Protein AF-A0A0C2C7Y8-F1 (afdb_monomer_lite)

Organism: NCBI:txid51022

Sequence (139 aa):
MRLHEFFQINIDESVKKFEELAKAGASSEVLDENLPMQQDPEWRRFGCTVDFDKALKIFNRPRGDASSEEDRVAKCTDTFRGHLNYLNEEGICHTRLNPMYNPIAVILMAYNIKDRIPKKAIRMVHKRFISLIVTCTTW

Radius of gyration: 17.68 Å; chains: 1; bounding box: 44×31×49 Å

InterPro domains:
  IPR010401 Glycogen debranching enzyme [PTHR10569] (2-93)

pLDDT: mean 76.95, std 20.93, range [32.41, 97.94]

Foldseek 3Di:
DPLLQLQAAPLVVQLVVLLVVLLVDADPAADPDQWAWAGALQSDGNRIDTDSVNLRNHQSHDDPPAPDSNSSSVRSSVVSSVSRVVSSVVSVVVCVVCVPLPPVVCVCVVVVVPPPDPSVVVVVSVVVVVVVVVVVVPD

Structure (mmCIF, N/CA/C/O backbone):
data_AF-A0A0C2C7Y8-F1
#
_entry.id   AF-A0A0C2C7Y8-F1
#
loop_
_atom_site.group_PDB
_atom_site.id
_atom_site.type_symbol
_atom_site.label_atom_id
_atom_site.label_alt_id
_atom_site.label_comp_id
_atom_site.label_asym_id
_atom_site.label_entity_id
_atom_site.label_seq_id
_atom_site.pdbx_PDB_ins_code
_atom_site.Cartn_x
_atom_site.Cartn_y
_atom_site.Cartn_z
_atom_site.occupancy
_atom_site.B_iso_or_equiv
_atom_site.auth_seq_id
_atom_site.auth_comp_id
_atom_site.auth_asym_id
_atom_site.auth_atom_id
_atom_site.pdbx_PDB_model_num
ATOM 1 N N . MET A 1 1 ? -19.386 15.873 11.640 1.00 65.19 1 MET A N 1
ATOM 2 C CA . MET A 1 1 ? -18.315 14.924 12.026 1.00 65.19 1 MET A CA 1
ATOM 3 C C . MET A 1 1 ? -18.019 14.021 10.835 1.00 65.19 1 MET A C 1
ATOM 5 O O . MET A 1 1 ? -18.961 13.484 10.268 1.00 65.19 1 MET A O 1
ATOM 9 N N . ARG A 1 2 ? -16.756 13.888 10.410 1.00 76.38 2 ARG A N 1
ATOM 10 C CA . ARG A 1 2 ? -16.370 13.011 9.289 1.00 76.38 2 ARG A CA 1
ATOM 11 C C . ARG A 1 2 ? -16.130 11.595 9.822 1.00 76.38 2 ARG A C 1
ATOM 13 O O . ARG A 1 2 ? -15.088 11.337 10.414 1.00 76.38 2 ARG A O 1
ATOM 20 N N . LEU A 1 3 ? -17.144 10.734 9.742 1.00 73.56 3 LEU A N 1
ATOM 21 C CA . LEU A 1 3 ? -17.117 9.384 10.333 1.00 73.56 3 LEU A CA 1
ATOM 22 C C . LEU A 1 3 ? -16.392 8.357 9.466 1.00 73.56 3 LEU A C 1
ATOM 24 O O . LEU A 1 3 ? -15.752 7.456 9.992 1.00 73.56 3 LEU A O 1
ATOM 28 N N . HIS A 1 4 ? -16.460 8.531 8.150 1.00 76.62 4 HIS A N 1
ATOM 29 C CA . HIS A 1 4 ? -15.760 7.685 7.188 1.00 76.62 4 HIS A CA 1
ATOM 30 C C . HIS A 1 4 ? -14.244 7.664 7.427 1.00 76.62 4 HIS A C 1
ATOM 32 O O . HIS A 1 4 ? -13.629 6.633 7.210 1.00 76.62 4 HIS A O 1
ATOM 38 N N . GLU A 1 5 ? -13.659 8.735 7.978 1.00 84.56 5 GLU A N 1
ATOM 39 C CA . GLU A 1 5 ? -12.220 8.805 8.282 1.00 84.56 5 GLU A CA 1
ATOM 40 C C . GLU A 1 5 ? -11.745 7.710 9.251 1.00 84.56 5 GLU A C 1
ATOM 42 O O . GLU A 1 5 ? -10.570 7.379 9.251 1.00 84.56 5 GLU A O 1
ATOM 47 N N . PHE A 1 6 ? -12.618 7.114 10.069 1.00 82.25 6 PHE A N 1
ATOM 48 C CA . PHE A 1 6 ? -12.253 5.997 10.959 1.00 82.25 6 PHE A CA 1
ATOM 49 C C . PHE A 1 6 ? -12.199 4.632 10.255 1.00 82.25 6 PHE A C 1
ATOM 51 O O . PHE A 1 6 ? -11.671 3.672 10.814 1.00 82.25 6 PHE A O 1
ATOM 58 N N . PHE A 1 7 ? -12.737 4.556 9.039 1.00 83.69 7 PHE A N 1
ATOM 59 C CA . PHE A 1 7 ? -12.775 3.375 8.172 1.00 83.69 7 PHE A CA 1
ATOM 60 C C . PHE A 1 7 ? -11.899 3.575 6.933 1.00 83.69 7 PHE A C 1
ATOM 62 O O . PHE A 1 7 ? -12.145 2.983 5.888 1.00 83.69 7 PHE A O 1
ATOM 69 N N . GLN A 1 8 ? -10.928 4.478 7.029 1.00 89.25 8 GLN A N 1
ATOM 70 C CA . GLN A 1 8 ? -10.003 4.791 5.956 1.00 89.25 8 GLN A CA 1
ATOM 71 C C . GLN A 1 8 ? -8.576 4.489 6.387 1.00 89.25 8 GLN A C 1
ATOM 73 O O . GLN A 1 8 ? -8.240 4.474 7.575 1.00 89.25 8 GLN A O 1
ATOM 78 N N . ILE A 1 9 ? -7.750 4.250 5.385 1.00 94.62 9 ILE A N 1
ATOM 79 C CA . ILE A 1 9 ? -6.320 4.007 5.463 1.00 94.62 9 ILE A CA 1
ATOM 80 C C . ILE A 1 9 ? -5.608 5.317 5.129 1.00 94.62 9 ILE A C 1
ATOM 82 O O . ILE A 1 9 ? -6.001 6.023 4.192 1.00 94.62 9 ILE A O 1
ATOM 86 N N . ASN A 1 10 ? -4.541 5.632 5.861 1.00 95.94 10 ASN A N 1
ATOM 87 C CA . ASN A 1 10 ? -3.602 6.666 5.444 1.00 95.94 10 ASN A CA 1
ATOM 88 C C . ASN A 1 10 ? -2.806 6.170 4.227 1.00 95.94 10 ASN A C 1
ATOM 90 O O . ASN A 1 10 ? -1.916 5.321 4.352 1.00 95.94 10 ASN A O 1
ATOM 94 N N . ILE A 1 11 ? -3.165 6.675 3.046 1.00 96.12 11 ILE A N 1
ATOM 95 C CA . ILE A 1 11 ? -2.594 6.225 1.774 1.00 96.12 11 ILE A CA 1
ATOM 96 C C . ILE A 1 11 ? -1.111 6.573 1.701 1.00 96.12 11 ILE A C 1
ATOM 98 O O . ILE A 1 11 ? -0.315 5.698 1.381 1.00 96.12 11 ILE A O 1
ATOM 102 N N . ASP A 1 12 ? -0.730 7.806 2.029 1.00 96.62 12 ASP A N 1
ATOM 103 C CA . ASP A 1 12 ? 0.649 8.272 1.859 1.00 96.62 12 ASP A CA 1
ATOM 104 C C . ASP A 1 12 ? 1.622 7.512 2.765 1.00 96.62 12 ASP A C 1
ATOM 106 O O . ASP A 1 12 ? 2.673 7.059 2.311 1.00 96.62 12 ASP A O 1
ATOM 110 N N . GLU A 1 13 ? 1.245 7.292 4.028 1.00 96.12 13 GLU A N 1
ATOM 111 C CA . GLU A 1 13 ? 2.048 6.496 4.964 1.00 96.12 13 GLU A CA 1
ATOM 112 C C . GLU A 1 13 ? 2.160 5.033 4.521 1.00 96.12 13 GLU A C 1
ATOM 114 O O . GLU A 1 13 ? 3.247 4.449 4.552 1.00 96.12 13 GLU A O 1
ATOM 119 N N . SER A 1 14 ? 1.049 4.439 4.077 1.00 96.81 14 SER A N 1
ATOM 120 C CA . SER A 1 14 ? 1.025 3.036 3.653 1.00 96.81 14 SER A CA 1
ATOM 121 C C . SER A 1 14 ? 1.821 2.818 2.372 1.00 96.81 14 SER A C 1
ATOM 123 O O . SER A 1 14 ? 2.570 1.848 2.269 1.00 96.81 14 SER A O 1
ATOM 125 N N . VAL A 1 15 ? 1.695 3.734 1.411 1.00 97.50 15 VAL A N 1
ATOM 126 C CA . VAL A 1 15 ? 2.432 3.718 0.147 1.00 97.50 15 VAL A CA 1
ATOM 127 C C . VAL A 1 15 ? 3.925 3.870 0.394 1.00 97.50 15 VAL A C 1
ATOM 129 O O . VAL A 1 15 ? 4.697 3.064 -0.117 1.00 97.50 15 VAL A O 1
ATOM 132 N N . LYS A 1 16 ? 4.336 4.830 1.229 1.00 97.31 16 LYS A N 1
ATOM 133 C CA . LYS A 1 16 ? 5.749 5.016 1.575 1.00 97.31 16 LYS A CA 1
ATOM 134 C C . LYS A 1 16 ? 6.348 3.751 2.195 1.00 97.31 16 LYS A C 1
ATOM 136 O O . LYS A 1 16 ? 7.415 3.305 1.783 1.00 97.31 16 LYS A O 1
ATOM 141 N N . LYS A 1 17 ? 5.634 3.135 3.142 1.00 97.00 17 LYS A N 1
ATOM 142 C CA . LYS A 1 17 ? 6.064 1.879 3.770 1.00 97.00 17 LYS A CA 1
ATOM 143 C C . LYS A 1 17 ? 6.155 0.729 2.761 1.00 97.00 17 LYS A C 1
ATOM 145 O O . LYS A 1 17 ? 7.094 -0.058 2.812 1.00 97.00 17 LYS A O 1
ATOM 150 N N . PHE A 1 18 ? 5.189 0.617 1.851 1.00 97.38 18 PHE A N 1
ATOM 151 C CA . PHE A 1 18 ? 5.215 -0.395 0.797 1.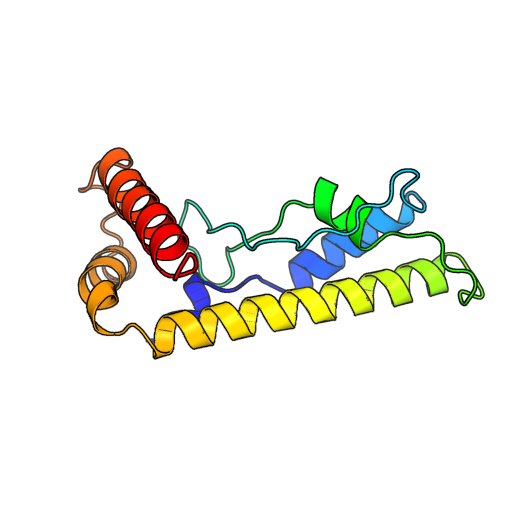00 97.38 18 PHE A CA 1
ATOM 152 C C . PHE A 1 18 ? 6.401 -0.197 -0.153 1.00 97.38 18 PHE A C 1
ATOM 154 O O . PHE A 1 18 ? 7.091 -1.162 -0.466 1.00 97.38 18 PHE A O 1
ATOM 161 N N . GLU A 1 19 ? 6.670 1.041 -0.568 1.00 96.50 19 GLU A N 1
ATOM 162 C CA . GLU A 1 19 ? 7.790 1.382 -1.447 1.00 96.50 19 GLU A CA 1
ATOM 163 C C . GLU A 1 19 ? 9.140 1.003 -0.816 1.00 96.50 19 GLU A C 1
ATOM 165 O O . GLU A 1 19 ? 9.987 0.398 -1.472 1.00 96.50 19 GLU A O 1
ATOM 170 N N . GLU A 1 20 ? 9.332 1.307 0.473 1.00 96.31 20 GLU A N 1
ATOM 171 C CA . GLU A 1 20 ? 10.529 0.921 1.233 1.00 96.31 20 GLU A CA 1
ATOM 172 C C . GLU A 1 20 ? 10.731 -0.602 1.255 1.00 96.31 20 GLU A C 1
ATOM 174 O O . GLU A 1 20 ? 11.850 -1.077 1.067 1.00 96.31 20 GLU A O 1
ATOM 179 N N . LEU A 1 21 ? 9.652 -1.373 1.421 1.00 95.44 21 LEU A N 1
ATOM 180 C CA . LEU A 1 21 ? 9.700 -2.837 1.403 1.00 95.44 21 LEU A CA 1
ATOM 181 C C . LEU A 1 21 ? 9.934 -3.398 -0.011 1.00 95.44 21 LEU A C 1
ATOM 183 O O . LEU A 1 21 ? 10.694 -4.349 -0.179 1.00 95.44 21 LEU A O 1
ATOM 187 N N . ALA A 1 22 ? 9.328 -2.801 -1.039 1.00 94.69 22 ALA A N 1
ATOM 188 C CA . ALA A 1 22 ? 9.440 -3.246 -2.430 1.00 94.69 22 ALA A CA 1
ATOM 189 C C . ALA A 1 22 ? 10.853 -3.063 -3.018 1.00 94.69 22 ALA A C 1
ATOM 191 O O . ALA A 1 22 ? 11.241 -3.791 -3.940 1.00 94.69 22 ALA A O 1
ATOM 192 N N . LYS A 1 23 ? 11.644 -2.135 -2.457 1.00 93.88 23 LYS A N 1
ATOM 193 C CA . LYS A 1 23 ? 13.065 -1.928 -2.793 1.00 93.88 23 LYS A CA 1
ATOM 194 C C . LYS A 1 23 ? 13.960 -3.115 -2.425 1.00 93.88 23 LYS A C 1
ATOM 196 O O . LYS A 1 23 ? 15.043 -3.232 -2.986 1.00 93.88 23 LYS A O 1
ATOM 201 N N . ALA A 1 24 ? 13.521 -4.011 -1.537 1.00 92.06 24 ALA A N 1
ATOM 202 C CA . ALA A 1 24 ? 14.265 -5.229 -1.203 1.00 92.06 24 ALA A CA 1
ATOM 203 C C . ALA A 1 24 ? 14.286 -6.268 -2.345 1.00 92.06 24 ALA A C 1
ATOM 205 O O . ALA A 1 24 ? 15.034 -7.242 -2.276 1.00 92.06 24 ALA A O 1
ATOM 206 N N . GLY A 1 25 ? 13.477 -6.063 -3.388 1.00 90.25 25 GLY A N 1
ATOM 207 C CA . GLY A 1 25 ? 13.361 -6.947 -4.544 1.00 90.25 25 GLY A CA 1
ATOM 208 C C . GLY A 1 25 ? 11.922 -7.384 -4.784 1.00 90.25 25 GLY A C 1
ATOM 209 O O . GLY A 1 25 ? 11.042 -7.182 -3.945 1.00 90.25 25 GLY A O 1
ATOM 210 N N . ALA A 1 26 ? 11.665 -7.960 -5.957 1.00 89.62 26 ALA A N 1
ATOM 211 C CA . ALA A 1 26 ? 10.355 -8.508 -6.289 1.00 89.62 26 ALA A CA 1
ATOM 212 C C . ALA A 1 26 ? 10.021 -9.721 -5.409 1.00 89.62 26 ALA A C 1
ATOM 214 O O . ALA A 1 26 ? 10.899 -10.502 -5.038 1.00 89.62 26 ALA A O 1
ATOM 215 N N . SER A 1 27 ? 8.737 -9.897 -5.106 1.00 90.62 27 SER A N 1
ATOM 216 C CA . SER A 1 27 ? 8.258 -11.082 -4.404 1.00 90.62 27 SER A CA 1
ATOM 217 C C . SER A 1 27 ? 8.487 -12.327 -5.261 1.00 90.62 27 SER A C 1
ATOM 219 O O . SER A 1 27 ? 8.099 -12.365 -6.430 1.00 90.62 27 SER A O 1
ATOM 221 N N . SER A 1 28 ? 9.090 -13.361 -4.672 1.00 87.56 28 SER A N 1
ATOM 222 C CA . SER A 1 28 ? 9.239 -14.678 -5.303 1.00 87.56 28 SER A CA 1
ATOM 223 C C . SER A 1 28 ? 7.918 -15.444 -5.370 1.00 87.56 28 SER A C 1
ATOM 225 O O . SER A 1 28 ? 7.746 -16.315 -6.218 1.00 87.56 28 SER A O 1
ATOM 227 N N . GLU A 1 29 ? 6.986 -15.121 -4.471 1.00 90.19 29 GLU A N 1
ATOM 228 C CA . GLU A 1 29 ? 5.641 -15.684 -4.433 1.00 90.19 29 GLU A CA 1
ATOM 229 C C . GLU A 1 29 ? 4.633 -14.626 -4.864 1.00 90.19 29 GLU A C 1
ATOM 231 O O . GLU A 1 29 ? 4.591 -13.527 -4.305 1.00 90.19 29 GLU A O 1
ATOM 236 N N . VAL A 1 30 ? 3.804 -14.973 -5.842 1.00 90.69 30 VAL A N 1
ATOM 237 C CA . VAL A 1 30 ? 2.768 -14.093 -6.371 1.00 90.69 30 VAL A CA 1
ATOM 238 C C . VAL A 1 30 ? 1.400 -14.635 -5.972 1.00 90.69 30 VAL A C 1
ATOM 240 O O . VAL A 1 30 ? 1.132 -15.820 -6.156 1.00 90.69 30 VAL A O 1
ATOM 243 N N . LEU A 1 31 ? 0.546 -13.769 -5.422 1.00 92.25 31 LEU A N 1
ATOM 244 C CA . LEU A 1 31 ? -0.823 -14.110 -5.028 1.00 92.25 31 LEU A CA 1
ATOM 245 C C . LEU A 1 31 ? -1.840 -13.304 -5.836 1.00 92.25 31 LEU A C 1
ATOM 247 O O . LEU A 1 31 ? -1.779 -12.076 -5.861 1.00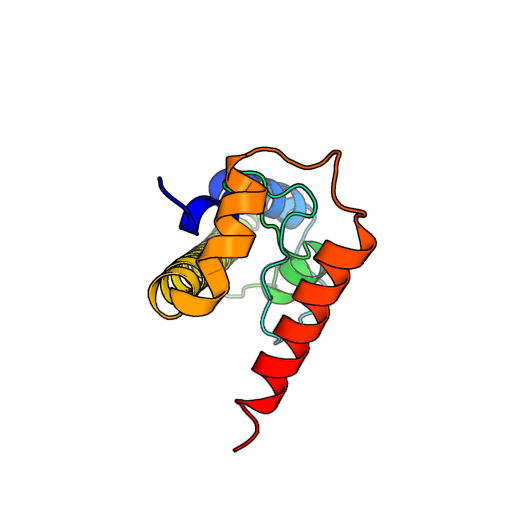 92.25 31 LEU A O 1
ATOM 251 N N . ASP A 1 32 ? -2.806 -13.999 -6.434 1.00 90.62 32 ASP A N 1
ATOM 252 C CA . ASP A 1 32 ? -3.963 -13.420 -7.127 1.00 90.62 32 ASP A CA 1
ATOM 253 C C . ASP A 1 32 ? -5.191 -13.431 -6.209 1.00 90.62 32 ASP A C 1
ATOM 255 O O . ASP A 1 32 ? -6.164 -14.152 -6.421 1.00 90.62 32 ASP A O 1
ATOM 259 N N . GLU A 1 33 ? -5.121 -12.638 -5.143 1.00 91.88 33 GLU A N 1
ATOM 260 C CA . GLU A 1 33 ? -6.178 -12.515 -4.139 1.00 91.88 33 GLU A CA 1
ATOM 261 C C . GLU A 1 33 ? -6.552 -11.048 -3.917 1.00 91.88 33 GLU A C 1
ATOM 263 O O . GLU A 1 33 ? -5.754 -10.137 -4.147 1.00 91.88 33 GLU A O 1
ATOM 268 N N . ASN A 1 34 ? -7.766 -10.811 -3.417 1.00 89.12 34 ASN A N 1
ATOM 269 C CA . ASN A 1 34 ? -8.156 -9.486 -2.952 1.00 89.12 34 ASN A CA 1
ATOM 270 C C . ASN A 1 34 ? -7.471 -9.175 -1.612 1.00 89.12 34 ASN A C 1
ATOM 272 O O . ASN A 1 34 ? -7.513 -9.994 -0.692 1.00 89.12 34 ASN A O 1
ATOM 276 N N . LEU A 1 35 ? -6.900 -7.978 -1.470 1.00 93.62 35 LEU A N 1
ATOM 277 C CA . LEU A 1 35 ? -6.316 -7.510 -0.213 1.00 93.62 35 LEU A CA 1
ATOM 278 C C . LEU A 1 35 ? -7.379 -6.753 0.606 1.00 93.62 35 LEU A C 1
ATOM 280 O O . LEU A 1 35 ? -7.701 -5.614 0.253 1.00 93.62 35 LEU A O 1
ATOM 284 N N . PRO A 1 36 ? -7.929 -7.335 1.691 1.00 90.88 36 PRO A N 1
ATOM 285 C CA . PRO A 1 36 ? -8.942 -6.666 2.498 1.00 90.88 36 PRO A CA 1
ATOM 286 C C . PRO A 1 36 ? -8.332 -5.598 3.413 1.00 90.88 36 PRO A C 1
ATOM 288 O O . PRO A 1 36 ? -7.210 -5.735 3.907 1.00 90.88 36 PRO A O 1
ATOM 291 N N . MET A 1 37 ? -9.125 -4.571 3.713 1.00 90.75 37 MET A N 1
ATOM 292 C CA . MET A 1 37 ? -8.813 -3.597 4.757 1.00 90.75 37 MET A CA 1
ATOM 293 C C . MET A 1 37 ? -8.913 -4.230 6.154 1.00 90.75 37 MET A C 1
ATOM 295 O O . MET A 1 37 ? -9.829 -5.000 6.449 1.00 90.75 37 MET A O 1
ATOM 299 N N . GLN A 1 38 ? -7.992 -3.861 7.039 1.00 89.19 38 GLN A N 1
ATOM 300 C CA . GLN A 1 38 ? -7.979 -4.221 8.452 1.00 89.19 38 GLN A CA 1
ATOM 301 C C . GLN A 1 38 ? -8.342 -3.000 9.299 1.00 89.19 38 GLN A C 1
ATOM 303 O O . GLN A 1 38 ? -7.695 -1.956 9.225 1.00 89.19 38 GLN A O 1
ATOM 308 N N . GLN A 1 39 ? -9.384 -3.138 10.117 1.00 83.50 39 GLN A N 1
ATOM 309 C CA . GLN A 1 39 ? -9.839 -2.067 11.000 1.00 83.50 39 GLN A CA 1
ATOM 310 C C . GLN A 1 39 ? -8.814 -1.785 12.107 1.00 83.50 39 GLN A C 1
ATOM 312 O O . GLN A 1 39 ? -8.341 -2.722 12.755 1.00 83.50 39 GLN A O 1
ATOM 317 N N . ASP A 1 40 ? -8.558 -0.502 12.389 1.00 82.94 40 ASP A N 1
ATOM 318 C CA . ASP A 1 40 ? -7.726 -0.093 13.528 1.00 82.94 40 ASP A CA 1
ATOM 319 C C . ASP A 1 40 ? -8.354 -0.562 14.851 1.00 82.94 40 ASP A C 1
ATOM 321 O O . ASP A 1 40 ? -9.468 -0.128 15.177 1.00 82.94 40 ASP A O 1
ATOM 325 N N . PRO A 1 41 ? -7.660 -1.379 15.664 1.00 80.38 41 PRO A N 1
ATOM 326 C CA . PRO A 1 41 ? -8.127 -1.735 17.001 1.00 80.38 41 PRO A CA 1
ATOM 327 C C . PRO A 1 41 ? -8.372 -0.513 17.894 1.00 80.38 41 PRO A C 1
ATOM 329 O O . PRO A 1 41 ? -9.201 -0.566 18.807 1.00 80.38 41 PRO A O 1
ATOM 332 N N . GLU A 1 42 ? -7.647 0.581 17.648 1.00 79.12 42 GLU A N 1
ATOM 333 C CA . GLU A 1 42 ? -7.741 1.818 18.417 1.00 79.12 42 GLU A CA 1
ATOM 334 C C . GLU A 1 42 ? -8.707 2.845 17.828 1.00 79.12 42 GLU A C 1
ATOM 336 O O . GLU A 1 42 ? -8.940 3.871 18.478 1.00 79.12 42 GLU A O 1
ATOM 341 N N . TRP A 1 43 ? -9.300 2.555 16.664 1.00 78.50 43 TRP A N 1
ATOM 342 C CA . TRP A 1 43 ? -10.245 3.425 15.963 1.00 78.50 43 TRP A CA 1
ATOM 343 C C . TRP A 1 43 ? -9.720 4.854 15.787 1.00 78.50 43 TRP A C 1
ATOM 345 O O . TRP A 1 43 ? -10.410 5.827 16.093 1.00 78.50 43 TRP A O 1
ATOM 355 N N . ARG A 1 44 ? -8.475 5.006 15.332 1.00 83.88 44 ARG A N 1
ATOM 356 C CA . ARG A 1 44 ? -7.924 6.308 14.950 1.00 83.88 44 ARG A CA 1
ATOM 357 C C . ARG A 1 44 ? -8.410 6.693 13.555 1.00 83.88 44 ARG A C 1
ATOM 359 O O . ARG A 1 44 ? -8.716 5.842 12.720 1.00 83.88 44 ARG A O 1
ATOM 366 N N . ARG A 1 45 ? -8.480 8.001 13.297 1.00 87.00 45 ARG A N 1
ATOM 367 C CA . ARG A 1 45 ? -8.727 8.517 11.942 1.00 87.00 45 ARG A CA 1
ATOM 368 C C . ARG A 1 45 ? -7.578 8.088 11.038 1.00 87.00 45 ARG A C 1
ATOM 370 O O . ARG A 1 45 ? -6.427 8.193 11.448 1.00 87.00 45 ARG A O 1
ATOM 377 N N . PHE A 1 46 ? -7.908 7.618 9.843 1.00 90.19 46 PHE A N 1
ATOM 378 C CA . PHE A 1 46 ? -6.981 7.052 8.867 1.00 90.19 46 PHE A CA 1
ATOM 379 C C . PHE A 1 46 ? -6.126 5.901 9.423 1.00 90.19 46 PHE A C 1
ATOM 381 O O . PHE A 1 46 ? -5.049 5.617 8.910 1.00 90.19 46 PHE A O 1
ATOM 388 N N . GLY A 1 47 ? -6.593 5.258 10.500 1.00 87.94 47 GLY A N 1
ATOM 389 C CA . GLY A 1 47 ? -5.840 4.238 11.221 1.00 87.94 47 GLY A CA 1
ATOM 390 C C . GLY A 1 47 ? -6.003 2.830 10.662 1.00 87.94 47 GLY A C 1
ATOM 391 O O . GLY A 1 47 ? -5.327 1.925 11.147 1.00 87.94 47 GLY A O 1
ATOM 392 N N . CYS A 1 48 ? -6.910 2.612 9.702 1.00 90.19 48 CYS A N 1
ATOM 393 C CA . CYS A 1 48 ? -7.044 1.296 9.087 1.00 90.19 48 CYS A CA 1
ATOM 394 C C . CYS A 1 48 ? -5.762 0.941 8.336 1.00 90.19 48 CYS A C 1
ATOM 396 O O . CYS A 1 48 ? -5.050 1.812 7.836 1.00 90.19 48 CYS A O 1
ATOM 398 N N . THR A 1 49 ? -5.479 -0.351 8.245 1.00 94.88 49 THR A N 1
ATOM 399 C CA . THR A 1 49 ? -4.254 -0.866 7.633 1.00 94.88 49 THR A CA 1
ATOM 400 C C . THR A 1 49 ? -4.567 -1.999 6.669 1.00 94.88 49 THR A C 1
ATOM 402 O O . THR A 1 49 ? -5.716 -2.398 6.491 1.00 94.88 49 THR A O 1
ATOM 405 N N . VAL A 1 50 ? -3.528 -2.543 6.052 1.00 95.69 50 VAL A N 1
ATOM 406 C CA . VAL A 1 50 ? -3.574 -3.798 5.302 1.00 95.69 50 VAL A CA 1
ATOM 407 C C . VAL A 1 50 ? -2.460 -4.715 5.793 1.00 95.69 50 VAL A C 1
ATOM 409 O O . VAL A 1 50 ? -1.492 -4.263 6.410 1.00 95.69 50 VAL A O 1
ATOM 412 N N . ASP A 1 51 ? -2.593 -6.002 5.498 1.00 95.94 51 ASP A N 1
ATOM 413 C CA . ASP A 1 51 ? -1.519 -6.969 5.694 1.00 95.94 51 ASP A CA 1
ATOM 414 C C . ASP A 1 51 ? -0.423 -6.717 4.644 1.00 95.94 51 ASP A C 1
ATOM 416 O O . ASP A 1 51 ? -0.617 -6.982 3.457 1.00 95.94 51 ASP A O 1
ATOM 420 N N . PHE A 1 52 ? 0.707 -6.151 5.076 1.00 95.06 52 PHE A N 1
ATOM 421 C CA . PHE A 1 52 ? 1.806 -5.787 4.178 1.00 95.06 52 PHE A CA 1
ATOM 422 C C . PHE A 1 52 ? 2.508 -7.006 3.576 1.00 95.06 52 PHE A C 1
ATOM 424 O O . PHE A 1 52 ? 2.955 -6.924 2.435 1.00 95.06 52 PHE A O 1
ATOM 431 N N . ASP A 1 53 ? 2.552 -8.139 4.279 1.00 93.94 53 ASP A N 1
ATOM 432 C CA . ASP A 1 53 ? 3.167 -9.357 3.750 1.00 93.94 53 ASP A CA 1
ATOM 433 C C . ASP A 1 53 ? 2.334 -9.894 2.583 1.00 93.94 53 ASP A C 1
ATOM 435 O O . ASP A 1 53 ? 2.867 -10.244 1.527 1.00 93.94 53 ASP A O 1
ATOM 439 N N . LYS A 1 54 ? 1.002 -9.870 2.721 1.00 95.00 54 LYS A N 1
ATOM 440 C CA . LYS A 1 54 ? 0.094 -10.162 1.603 1.00 95.00 54 LYS A CA 1
ATOM 441 C C . LYS A 1 54 ? 0.173 -9.109 0.505 1.00 95.00 54 LYS A C 1
ATOM 443 O O . LYS A 1 54 ? 0.211 -9.469 -0.668 1.00 95.00 54 LYS A O 1
ATOM 448 N N . ALA A 1 55 ? 0.226 -7.825 0.861 1.00 96.12 55 ALA A N 1
ATOM 449 C CA . ALA A 1 55 ? 0.317 -6.741 -0.113 1.00 96.12 55 ALA A CA 1
ATOM 450 C C . ALA A 1 55 ? 1.554 -6.889 -1.007 1.00 96.12 55 ALA A C 1
ATOM 452 O O . ALA A 1 55 ? 1.454 -6.719 -2.218 1.00 96.12 55 ALA A O 1
ATOM 453 N N . LEU A 1 56 ? 2.705 -7.262 -0.444 1.00 95.75 56 LEU A N 1
ATOM 454 C CA . LEU A 1 56 ? 3.918 -7.512 -1.222 1.00 95.75 56 LEU A CA 1
ATOM 455 C C . LEU A 1 56 ? 3.730 -8.682 -2.192 1.00 95.75 56 LEU A C 1
ATOM 457 O O . LEU A 1 56 ? 4.034 -8.545 -3.372 1.00 95.75 56 LEU A O 1
ATOM 461 N N . LYS A 1 57 ? 3.145 -9.798 -1.754 1.00 95.31 57 LYS A N 1
ATOM 462 C CA . LYS A 1 57 ? 2.881 -10.938 -2.649 1.00 95.31 57 LYS A CA 1
ATOM 463 C C . LYS A 1 57 ? 1.879 -10.614 -3.764 1.00 95.31 57 LYS A C 1
ATOM 465 O O . LYS A 1 57 ? 1.958 -11.184 -4.849 1.00 95.31 57 LYS A O 1
ATOM 470 N N . ILE A 1 58 ? 0.942 -9.701 -3.515 1.00 95.19 58 ILE A N 1
ATOM 471 C CA . ILE A 1 58 ? -0.080 -9.308 -4.493 1.00 95.19 58 ILE A CA 1
ATOM 472 C C . ILE A 1 58 ? 0.444 -8.236 -5.455 1.00 95.19 58 ILE A C 1
ATOM 474 O O . ILE A 1 58 ? 0.216 -8.349 -6.654 1.00 95.19 58 ILE A O 1
ATOM 478 N N . PHE A 1 59 ? 1.145 -7.208 -4.974 1.00 94.94 59 PHE A N 1
ATOM 479 C CA . PHE A 1 59 ? 1.485 -6.023 -5.773 1.00 94.94 59 PHE A CA 1
ATOM 480 C C . PHE A 1 59 ? 2.964 -5.930 -6.161 1.00 94.94 59 PHE A C 1
ATOM 482 O O . PHE A 1 59 ? 3.270 -5.401 -7.226 1.00 94.94 59 PHE A O 1
ATOM 489 N N . ASN A 1 60 ? 3.894 -6.445 -5.349 1.00 94.31 60 ASN A N 1
ATOM 490 C CA . ASN A 1 60 ? 5.339 -6.352 -5.589 1.00 94.31 60 ASN A CA 1
ATOM 491 C C . ASN A 1 60 ? 5.825 -7.474 -6.527 1.00 94.31 60 ASN A C 1
ATOM 493 O O . ASN A 1 60 ? 6.613 -8.336 -6.142 1.00 94.31 60 ASN A O 1
ATOM 497 N N . ARG A 1 61 ? 5.320 -7.489 -7.764 1.00 92.06 61 ARG A N 1
ATOM 498 C CA . ARG A 1 61 ? 5.591 -8.549 -8.749 1.00 92.06 61 ARG A CA 1
ATOM 499 C C . ARG A 1 61 ? 6.767 -8.205 -9.674 1.00 92.06 61 ARG A C 1
ATOM 501 O O . ARG A 1 61 ? 7.068 -7.023 -9.875 1.00 92.06 61 ARG A O 1
ATOM 508 N N . PRO A 1 62 ? 7.407 -9.210 -10.296 1.00 89.44 62 PRO A N 1
ATOM 509 C CA . PRO A 1 62 ? 8.256 -8.986 -11.460 1.00 89.44 62 PRO A CA 1
ATOM 510 C C . PRO A 1 62 ? 7.424 -8.401 -12.607 1.00 89.44 62 PRO A C 1
ATOM 512 O O . PRO A 1 62 ? 6.327 -8.883 -12.894 1.00 89.44 62 PRO A O 1
ATOM 515 N N . ARG A 1 63 ? 7.940 -7.364 -13.267 1.00 86.50 63 ARG A N 1
ATOM 516 C CA . ARG A 1 63 ? 7.247 -6.653 -14.346 1.00 86.50 63 ARG A CA 1
ATOM 517 C C . ARG A 1 63 ? 8.123 -6.613 -15.589 1.00 86.50 63 ARG A C 1
ATOM 519 O O . ARG A 1 63 ? 9.163 -5.967 -15.583 1.00 86.50 63 ARG A O 1
ATOM 526 N N . GLY A 1 64 ? 7.695 -7.294 -16.651 1.00 86.38 64 GLY A N 1
ATOM 527 C CA . GLY A 1 64 ? 8.402 -7.285 -17.938 1.00 86.38 64 GLY A CA 1
ATOM 528 C C . GLY A 1 64 ? 8.319 -5.943 -18.674 1.00 86.38 64 GLY A C 1
ATOM 529 O O . GLY A 1 64 ? 9.088 -5.701 -19.595 1.00 86.38 64 GLY A O 1
ATOM 530 N N . ASP A 1 65 ? 7.400 -5.067 -18.262 1.00 89.06 65 ASP A N 1
ATOM 531 C CA . ASP A 1 65 ? 7.231 -3.709 -18.777 1.00 89.06 65 ASP A CA 1
ATOM 532 C C . ASP A 1 65 ? 8.054 -2.664 -18.004 1.00 89.06 65 ASP A C 1
ATOM 534 O O . ASP A 1 65 ? 7.924 -1.473 -18.283 1.00 89.06 65 ASP A O 1
ATOM 538 N N . ALA A 1 66 ? 8.864 -3.067 -17.019 1.00 91.62 66 ALA A N 1
ATOM 539 C CA . ALA A 1 66 ? 9.732 -2.168 -16.263 1.00 91.62 66 ALA A CA 1
ATOM 540 C C . ALA A 1 66 ? 11.110 -2.020 -16.924 1.00 91.62 66 ALA A C 1
ATOM 542 O O . ALA A 1 66 ? 11.727 -3.002 -17.329 1.00 91.62 66 ALA A O 1
ATOM 543 N N . SER A 1 67 ? 11.596 -0.782 -17.014 1.00 91.31 67 SER A N 1
ATOM 544 C CA . SER A 1 67 ? 12.904 -0.463 -17.608 1.00 91.31 67 SER A CA 1
ATOM 545 C C . SER A 1 67 ? 14.065 -0.501 -16.605 1.00 91.31 67 SER A C 1
ATOM 547 O O . SER A 1 67 ? 15.216 -0.663 -17.006 1.00 91.31 67 SER A O 1
ATOM 549 N N . SER A 1 68 ? 13.769 -0.385 -15.308 1.00 93.38 68 SER A N 1
ATOM 550 C CA . SER A 1 68 ? 14.710 -0.542 -14.194 1.00 93.38 68 SER A CA 1
ATOM 551 C C . SER A 1 68 ? 13.989 -1.065 -12.947 1.00 93.38 68 SER A C 1
ATOM 553 O O . SER A 1 68 ? 12.757 -1.144 -12.918 1.00 93.38 68 SER A O 1
ATOM 555 N N . GLU A 1 69 ? 14.741 -1.393 -11.895 1.00 92.12 69 GLU A N 1
ATOM 556 C CA . GLU A 1 69 ? 14.150 -1.768 -10.605 1.00 92.12 69 GLU A CA 1
ATOM 557 C C . GLU A 1 69 ? 13.377 -0.607 -9.966 1.00 92.12 69 GLU A C 1
ATOM 559 O O . GLU A 1 69 ? 12.304 -0.820 -9.403 1.00 92.12 69 GLU A O 1
ATOM 564 N N . GLU A 1 70 ? 13.850 0.630 -10.109 1.00 93.69 70 GLU A N 1
ATOM 565 C CA . GLU A 1 70 ? 13.128 1.821 -9.653 1.00 93.69 70 GLU A CA 1
ATOM 566 C C . GLU A 1 70 ? 11.793 1.987 -10.393 1.00 93.69 70 GLU A C 1
ATOM 568 O O . GLU A 1 70 ? 10.771 2.249 -9.760 1.00 93.69 70 GLU A O 1
ATOM 573 N N . ASP A 1 71 ? 11.774 1.776 -11.713 1.00 94.12 71 ASP A N 1
ATOM 574 C CA . ASP A 1 71 ? 10.547 1.827 -12.519 1.00 94.12 71 ASP A CA 1
ATOM 575 C C . ASP A 1 71 ? 9.580 0.685 -12.151 1.00 94.12 71 ASP A C 1
ATOM 577 O O . ASP A 1 71 ? 8.367 0.888 -12.040 1.00 94.12 71 ASP A O 1
ATOM 581 N N . ARG A 1 72 ? 10.104 -0.516 -11.863 1.00 95.31 72 ARG A N 1
ATOM 582 C CA . ARG A 1 72 ? 9.308 -1.639 -11.341 1.00 95.31 72 ARG A CA 1
ATOM 583 C C . ARG A 1 72 ? 8.643 -1.264 -10.020 1.00 95.31 72 ARG A C 1
ATOM 585 O O . ARG A 1 72 ? 7.431 -1.452 -9.881 1.00 95.31 72 ARG A O 1
ATOM 592 N N . VAL A 1 73 ? 9.416 -0.746 -9.063 1.00 95.94 73 VAL A N 1
ATOM 593 C CA . VAL A 1 73 ? 8.915 -0.335 -7.744 1.00 95.94 73 VAL A CA 1
ATOM 594 C C . VAL A 1 73 ? 7.866 0.761 -7.894 1.00 95.94 73 VAL A C 1
ATOM 596 O O . VAL A 1 73 ? 6.803 0.639 -7.288 1.00 95.94 73 VAL A O 1
ATOM 599 N N . ALA A 1 74 ? 8.096 1.771 -8.738 1.00 95.50 74 ALA A N 1
ATOM 600 C CA . ALA A 1 74 ? 7.128 2.838 -8.994 1.00 95.50 74 ALA A CA 1
ATOM 601 C C . ALA A 1 74 ? 5.792 2.286 -9.522 1.00 95.50 74 ALA A C 1
ATOM 603 O O . ALA A 1 74 ? 4.742 2.536 -8.931 1.00 95.50 74 ALA A O 1
ATOM 604 N N . LYS A 1 75 ? 5.824 1.429 -10.551 1.00 95.38 75 LYS A N 1
ATOM 605 C CA . LYS A 1 75 ? 4.619 0.801 -11.127 1.00 95.38 75 LYS A CA 1
ATOM 606 C C . LYS A 1 75 ? 3.863 -0.084 -10.131 1.00 95.38 75 LYS A C 1
ATOM 608 O O . LYS A 1 75 ? 2.628 -0.071 -10.095 1.00 95.38 75 LYS A O 1
ATOM 613 N N . CYS A 1 76 ? 4.580 -0.870 -9.326 1.00 95.56 76 CYS A N 1
ATOM 614 C CA . CYS A 1 76 ? 3.967 -1.698 -8.280 1.00 95.56 76 CYS A CA 1
ATOM 615 C C . CYS A 1 76 ? 3.319 -0.824 -7.199 1.00 95.56 76 CYS A C 1
ATOM 617 O O . CYS A 1 76 ? 2.196 -1.088 -6.769 1.00 95.56 76 CYS A O 1
ATOM 619 N N . THR A 1 77 ? 4.006 0.248 -6.810 1.00 96.62 77 THR A N 1
ATOM 620 C CA . THR A 1 77 ? 3.551 1.204 -5.799 1.00 96.62 77 THR A CA 1
ATOM 621 C C . THR A 1 77 ? 2.313 1.972 -6.259 1.00 96.62 77 THR A C 1
ATOM 623 O O . THR A 1 77 ? 1.373 2.131 -5.482 1.00 96.62 77 THR A O 1
ATOM 626 N N . ASP A 1 78 ? 2.246 2.378 -7.527 1.00 96.56 78 ASP A N 1
ATOM 627 C CA . ASP A 1 78 ? 1.062 3.037 -8.088 1.00 96.56 78 ASP A CA 1
ATOM 628 C C . ASP A 1 78 ? -0.146 2.101 -8.156 1.00 96.56 78 ASP A C 1
ATOM 630 O O . ASP A 1 78 ? -1.264 2.502 -7.824 1.00 96.56 78 ASP A O 1
ATOM 634 N N . THR A 1 79 ? 0.076 0.828 -8.496 1.00 95.56 79 THR A N 1
ATOM 635 C CA . THR A 1 79 ? -0.988 -0.189 -8.471 1.00 95.56 79 THR A CA 1
ATOM 636 C C . THR A 1 79 ? -1.517 -0.383 -7.044 1.00 95.56 79 THR A C 1
ATOM 638 O O . THR A 1 79 ? -2.728 -0.391 -6.820 1.00 95.56 79 THR A O 1
ATOM 641 N N . PHE A 1 80 ? -0.617 -0.466 -6.059 1.00 97.31 80 PHE A N 1
ATOM 642 C CA . PHE A 1 80 ? -0.978 -0.560 -4.645 1.00 97.31 80 PHE A CA 1
ATOM 643 C C . PHE A 1 80 ? -1.742 0.680 -4.155 1.00 97.31 80 PHE A C 1
ATOM 645 O O . PHE A 1 80 ? -2.781 0.551 -3.508 1.00 97.31 80 PHE A O 1
ATOM 652 N N . ARG A 1 81 ? -1.292 1.888 -4.520 1.00 97.94 81 ARG A N 1
ATOM 653 C CA . ARG A 1 81 ? -1.995 3.147 -4.226 1.00 97.94 81 ARG A CA 1
ATOM 654 C C . ARG A 1 81 ? -3.411 3.144 -4.805 1.00 97.94 81 ARG A C 1
ATOM 656 O O . ARG A 1 81 ? -4.346 3.554 -4.119 1.00 97.94 81 ARG A O 1
ATOM 663 N N . GLY A 1 82 ? -3.583 2.679 -6.043 1.00 97.12 82 GLY A N 1
ATOM 664 C CA . GLY A 1 82 ? -4.897 2.519 -6.673 1.00 97.12 82 GLY A CA 1
ATOM 665 C C . GLY A 1 82 ? -5.824 1.617 -5.855 1.00 97.12 82 GLY A C 1
ATOM 666 O O . GLY A 1 82 ? -6.965 1.989 -5.583 1.00 97.12 82 GLY A O 1
ATOM 667 N N . HIS A 1 83 ? -5.307 0.487 -5.368 1.00 96.44 83 HIS A N 1
ATOM 668 C CA . HIS A 1 83 ? -6.064 -0.428 -4.509 1.00 96.44 83 HIS A CA 1
ATOM 669 C C . HIS A 1 83 ? -6.465 0.199 -3.166 1.00 96.44 83 HIS A C 1
ATOM 671 O O . HIS A 1 83 ? -7.600 0.043 -2.722 1.00 96.44 83 HIS A O 1
ATOM 677 N N . LEU A 1 84 ? -5.572 0.956 -2.520 1.00 96.44 84 LEU A N 1
ATOM 678 C CA . LEU A 1 84 ? -5.904 1.652 -1.270 1.00 96.44 84 LEU A CA 1
ATOM 679 C C . LEU A 1 84 ? -6.983 2.728 -1.459 1.00 96.44 84 LEU A C 1
ATOM 681 O O . LEU A 1 84 ? -7.838 2.890 -0.588 1.00 96.44 84 LEU A O 1
ATOM 685 N N . ASN A 1 85 ? -6.968 3.444 -2.589 1.00 96.06 85 ASN A N 1
ATOM 686 C CA . ASN A 1 85 ? -8.039 4.384 -2.930 1.00 96.06 85 ASN A CA 1
ATOM 687 C C . ASN A 1 85 ? -9.386 3.664 -3.045 1.00 96.06 85 ASN A C 1
ATOM 689 O O . ASN A 1 85 ? -10.351 4.093 -2.415 1.00 96.06 85 ASN A O 1
ATOM 693 N N . TYR A 1 86 ? -9.421 2.535 -3.757 1.00 94.31 86 TYR A N 1
ATOM 694 C CA . TYR A 1 86 ? -10.615 1.697 -3.862 1.00 94.31 86 TYR A CA 1
ATOM 695 C C . TYR A 1 86 ? -11.135 1.259 -2.479 1.00 94.31 86 TYR A C 1
ATOM 697 O O . TYR A 1 86 ? -12.313 1.438 -2.177 1.00 94.31 86 TYR A O 1
ATOM 705 N N . LEU A 1 87 ? -10.261 0.784 -1.582 1.00 92.50 87 LEU A N 1
ATOM 706 C CA . LEU A 1 87 ? -10.658 0.413 -0.214 1.00 92.50 87 LEU A CA 1
ATOM 707 C C . LEU A 1 87 ? -11.225 1.597 0.590 1.00 92.50 87 LEU A C 1
ATOM 709 O O . LEU A 1 87 ? -12.192 1.439 1.338 1.00 92.50 87 LEU A O 1
ATOM 713 N N . ASN A 1 88 ? -10.646 2.790 0.439 1.00 93.12 88 ASN A N 1
ATOM 714 C CA . ASN A 1 88 ? -11.140 3.994 1.104 1.00 93.12 88 ASN A CA 1
ATOM 715 C C . ASN A 1 88 ? -12.512 4.434 0.572 1.00 93.12 88 ASN A C 1
ATOM 717 O O . ASN A 1 88 ? -13.337 4.918 1.353 1.00 93.12 88 ASN A O 1
ATOM 721 N N . GLU A 1 89 ? -12.769 4.273 -0.726 1.00 89.88 89 GLU A N 1
ATOM 722 C CA . GLU A 1 89 ? -14.078 4.524 -1.340 1.00 89.88 89 GLU A CA 1
ATOM 723 C C . GLU A 1 89 ? -15.131 3.526 -0.853 1.00 89.88 89 GLU A C 1
ATOM 725 O O . GLU A 1 89 ? -16.227 3.938 -0.461 1.00 89.88 89 GLU A O 1
ATOM 730 N N . GLU A 1 90 ? -14.779 2.243 -0.762 1.00 83.00 90 GLU A N 1
ATOM 731 C CA . GLU A 1 90 ? -15.631 1.206 -0.171 1.00 83.00 90 GLU A CA 1
ATOM 732 C C . GLU A 1 90 ? -15.984 1.537 1.290 1.00 83.00 90 GLU A C 1
ATOM 734 O O . GLU A 1 90 ? -17.150 1.464 1.689 1.00 83.00 90 GLU A O 1
ATOM 739 N N . GLY A 1 91 ? -15.014 2.005 2.087 1.00 74.81 91 GLY A N 1
ATOM 740 C CA . GLY A 1 91 ? -15.249 2.478 3.458 1.00 74.81 91 GLY A CA 1
ATOM 741 C C . GLY A 1 91 ? -16.216 3.673 3.535 1.00 74.81 91 GLY A C 1
ATOM 742 O O . GLY A 1 91 ? -17.089 3.740 4.412 1.00 74.81 91 GLY A O 1
ATOM 743 N N . ILE A 1 92 ? -16.129 4.608 2.583 1.00 79.38 92 ILE A N 1
ATOM 744 C CA . ILE A 1 92 ? -17.086 5.720 2.461 1.00 79.38 92 ILE A CA 1
ATOM 745 C C . ILE A 1 92 ? -18.480 5.193 2.098 1.00 79.38 92 ILE A C 1
ATOM 747 O O . ILE A 1 92 ? -19.465 5.590 2.722 1.00 79.38 92 ILE A O 1
ATOM 751 N N . CYS A 1 93 ? -18.581 4.314 1.102 1.00 72.25 93 CYS A N 1
ATOM 752 C CA . CYS A 1 93 ? -19.846 3.745 0.643 1.00 72.25 93 CYS A CA 1
ATOM 753 C C . CYS A 1 93 ? -20.559 3.004 1.782 1.00 72.25 93 CYS A C 1
ATOM 755 O O . CYS A 1 93 ? -21.726 3.266 2.086 1.00 72.25 93 CYS A O 1
ATOM 757 N N . HIS A 1 94 ? -19.811 2.174 2.506 1.00 67.19 94 HIS A N 1
ATOM 758 C CA . HIS A 1 94 ? -20.306 1.407 3.636 1.00 67.19 94 HIS A CA 1
ATOM 759 C C . HIS A 1 94 ? -20.864 2.292 4.763 1.00 67.19 94 HIS A C 1
ATOM 761 O O . HIS A 1 94 ? -21.957 2.045 5.278 1.00 67.19 94 HIS A O 1
ATOM 767 N N . THR A 1 95 ? -20.151 3.367 5.118 1.00 65.44 95 THR A N 1
ATOM 768 C CA . THR A 1 95 ? -20.614 4.318 6.144 1.00 65.44 95 THR A CA 1
ATOM 769 C C . THR A 1 95 ? -21.805 5.166 5.697 1.00 65.44 95 THR A C 1
ATOM 771 O O . THR A 1 95 ? -22.587 5.593 6.548 1.00 65.44 95 THR A O 1
ATOM 774 N N . ARG A 1 96 ? -21.969 5.401 4.388 1.00 67.12 96 ARG A N 1
ATOM 775 C CA . ARG A 1 96 ? -23.105 6.143 3.815 1.00 67.12 96 ARG A CA 1
ATOM 776 C C . ARG A 1 96 ? -24.381 5.306 3.725 1.00 67.12 96 ARG A C 1
ATOM 778 O O . ARG A 1 96 ? -25.450 5.828 4.025 1.00 67.12 96 ARG A O 1
ATOM 785 N N . LEU A 1 97 ? -24.282 4.039 3.319 1.00 60.81 97 LEU A N 1
ATOM 786 C CA . LEU A 1 97 ? -25.444 3.186 3.037 1.00 60.81 97 LEU A CA 1
ATOM 787 C C . LEU A 1 97 ? -26.044 2.501 4.276 1.00 60.81 97 LEU A C 1
ATOM 789 O O . LEU A 1 97 ? -27.186 2.058 4.223 1.00 60.81 97 LEU A O 1
ATOM 793 N N . ASN A 1 98 ? -25.328 2.452 5.407 1.00 56.25 98 ASN A N 1
ATOM 794 C CA . ASN A 1 98 ? -25.814 1.846 6.655 1.00 56.25 98 ASN A CA 1
ATOM 795 C C . ASN A 1 98 ? -25.905 2.844 7.831 1.00 56.25 98 ASN A C 1
ATOM 797 O O . ASN A 1 98 ? -25.226 2.678 8.848 1.00 56.25 98 ASN A O 1
ATOM 801 N N . PRO A 1 99 ? -26.776 3.870 7.767 1.00 53.56 99 PRO 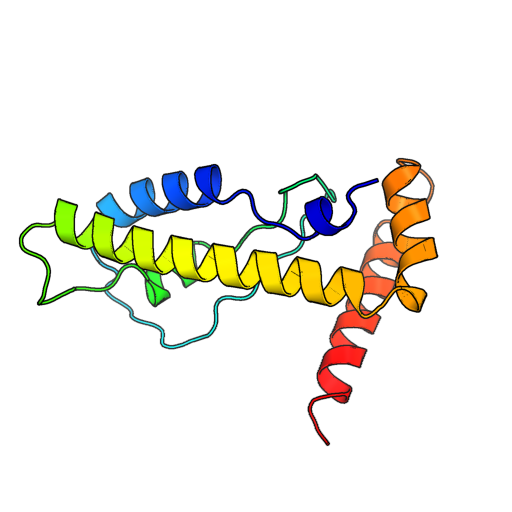A N 1
ATOM 802 C CA . PRO A 1 99 ? -26.933 4.829 8.862 1.00 53.56 99 PRO A CA 1
ATOM 803 C C . PRO A 1 99 ? -27.553 4.211 10.129 1.00 53.56 99 PRO A C 1
ATOM 805 O O . PRO A 1 99 ? -27.354 4.741 11.218 1.00 53.56 99 PRO A O 1
ATOM 808 N N . MET A 1 100 ? -28.271 3.083 10.022 1.00 43.59 100 MET A N 1
ATOM 809 C CA . MET A 1 100 ? -29.053 2.501 11.127 1.00 43.59 100 MET A CA 1
ATOM 810 C C . MET A 1 100 ? -28.228 1.657 12.117 1.00 43.59 100 MET A C 1
ATOM 812 O O . MET A 1 100 ? -28.571 1.581 13.294 1.00 43.59 100 MET A O 1
ATOM 816 N N . TYR A 1 101 ? -27.105 1.079 11.679 1.00 51.72 101 TYR A N 1
ATOM 817 C CA . TYR A 1 101 ? -26.178 0.316 12.535 1.00 51.72 101 TYR A CA 1
ATOM 818 C C . TYR A 1 101 ? -25.074 1.187 13.156 1.00 51.72 101 TYR A C 1
ATOM 820 O O . TYR A 1 101 ? -24.287 0.721 13.982 1.00 51.72 101 TYR A O 1
ATOM 828 N N . ASN A 1 102 ? -25.030 2.466 12.779 1.00 57.22 102 ASN A N 1
ATOM 829 C CA . ASN A 1 102 ? -23.941 3.382 13.076 1.00 57.22 102 ASN A CA 1
ATOM 830 C C . ASN A 1 102 ? -24.177 4.419 14.200 1.00 57.22 102 ASN A C 1
ATOM 832 O O . ASN A 1 102 ? -23.204 5.057 14.578 1.00 57.22 102 ASN A O 1
ATOM 836 N N . PRO A 1 103 ? -25.358 4.642 14.816 1.00 52.94 103 PRO A N 1
ATOM 837 C CA . PRO A 1 103 ? -25.437 5.640 15.884 1.00 52.94 103 PRO A CA 1
ATOM 838 C C . PRO A 1 103 ? -2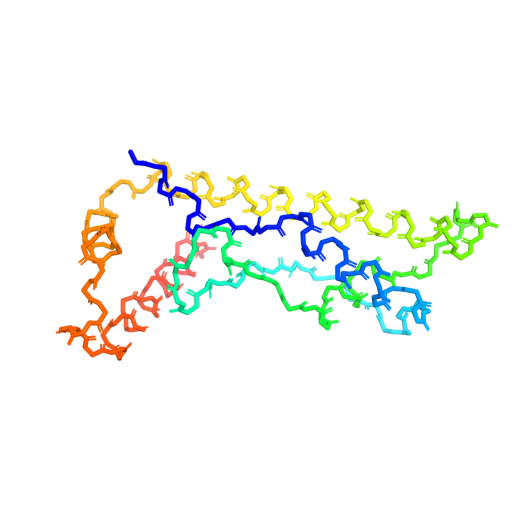4.730 5.154 17.157 1.00 52.94 103 PRO A C 1
ATOM 840 O O . PRO A 1 103 ? -24.033 5.933 17.790 1.00 52.94 103 PRO A O 1
ATOM 843 N N . ILE A 1 104 ? -24.809 3.862 17.504 1.00 54.31 104 ILE A N 1
ATOM 844 C CA . ILE A 1 104 ? -24.151 3.323 18.710 1.00 54.31 104 ILE A CA 1
ATOM 845 C C . ILE A 1 104 ? -22.631 3.268 18.532 1.00 54.31 104 ILE A C 1
ATOM 847 O O . ILE A 1 104 ? -21.902 3.698 19.418 1.00 54.31 104 ILE A O 1
ATOM 851 N N . ALA A 1 105 ? -22.135 2.784 17.390 1.00 56.00 105 ALA A N 1
ATOM 852 C CA . ALA A 1 105 ? -20.700 2.742 17.110 1.00 56.00 105 ALA A CA 1
ATOM 853 C C . ALA A 1 105 ? -20.091 4.157 17.083 1.00 56.00 105 ALA A C 1
ATOM 855 O O . ALA A 1 105 ? -19.034 4.384 17.669 1.00 56.00 105 ALA A O 1
ATOM 856 N N . VAL A 1 106 ? -20.806 5.129 16.506 1.00 53.03 106 VAL A N 1
ATOM 857 C CA . VAL A 1 106 ? -20.412 6.546 16.491 1.00 53.03 106 VAL A CA 1
ATOM 858 C C . VAL A 1 106 ? -20.470 7.169 17.874 1.00 53.03 106 VAL A C 1
ATOM 860 O O . VAL A 1 106 ? -19.532 7.863 18.239 1.00 53.03 106 VAL A O 1
ATOM 863 N N . ILE A 1 107 ? -21.514 6.916 18.666 1.00 53.16 107 ILE A N 1
ATOM 864 C CA . ILE A 1 107 ? -21.591 7.386 20.057 1.00 53.16 107 ILE A CA 1
ATOM 865 C C . ILE A 1 107 ? -20.441 6.774 20.878 1.00 53.16 107 ILE A C 1
ATOM 867 O O . ILE A 1 107 ? -19.789 7.465 21.651 1.00 53.16 107 ILE A O 1
ATOM 871 N N . LEU A 1 108 ? -20.091 5.506 20.675 1.00 54.19 108 LEU A N 1
ATOM 872 C CA . LEU A 1 108 ? -18.972 4.885 21.390 1.00 54.19 108 LEU A CA 1
ATOM 873 C C . LEU A 1 108 ? -17.602 5.447 20.978 1.00 54.19 108 LEU A C 1
ATOM 875 O O . LEU A 1 108 ? -16.739 5.626 21.838 1.00 54.19 108 LEU A O 1
ATOM 879 N N . MET A 1 109 ? -17.407 5.770 19.695 1.00 53.41 109 MET A N 1
ATOM 880 C CA . MET A 1 109 ? -16.156 6.351 19.186 1.00 53.41 109 MET A CA 1
ATOM 881 C C . MET A 1 109 ? -16.031 7.860 19.458 1.00 53.41 109 MET A C 1
ATOM 883 O O . MET A 1 109 ? -14.948 8.330 19.794 1.00 53.41 109 MET A O 1
ATOM 887 N N . ALA A 1 110 ? -17.120 8.629 19.349 1.00 48.78 110 ALA A N 1
ATOM 888 C CA . ALA A 1 110 ? -17.137 10.085 19.526 1.00 48.78 110 ALA A CA 1
ATOM 889 C C . ALA A 1 110 ? -16.939 10.517 20.983 1.00 48.78 110 ALA A C 1
ATOM 891 O O . ALA A 1 110 ? -16.326 11.551 21.233 1.00 48.78 110 ALA A O 1
ATOM 892 N N . TYR A 1 111 ? -17.432 9.728 21.941 1.00 54.25 111 TYR A N 1
ATOM 893 C CA . TYR A 1 111 ? -17.343 10.056 23.365 1.00 54.25 111 TYR A CA 1
ATOM 894 C C . TYR A 1 111 ? -16.082 9.499 24.049 1.00 54.25 111 TYR A C 1
ATOM 896 O O . TYR A 1 111 ? -15.972 9.591 25.269 1.00 54.25 111 TYR A O 1
ATOM 904 N N . ASN A 1 112 ? -15.132 8.924 23.293 1.00 49.59 112 ASN A N 1
ATOM 905 C CA . ASN A 1 112 ? -13.883 8.348 23.814 1.00 49.59 112 ASN A CA 1
ATOM 906 C C . ASN A 1 112 ? -14.112 7.434 25.039 1.00 49.59 112 ASN A C 1
ATOM 908 O O . ASN A 1 112 ? -13.308 7.393 25.968 1.00 49.59 112 ASN A O 1
ATOM 912 N N . ILE A 1 113 ? -15.229 6.692 25.060 1.00 48.72 113 ILE A N 1
ATOM 913 C CA . ILE A 1 113 ? -15.594 5.785 26.158 1.00 48.72 113 ILE A CA 1
ATOM 914 C C . ILE A 1 113 ? -14.834 4.463 25.971 1.00 48.72 113 ILE A C 1
ATOM 916 O O . ILE A 1 113 ? -15.418 3.383 25.896 1.00 48.72 113 ILE A O 1
ATOM 920 N N . LYS A 1 114 ? -13.504 4.530 25.859 1.00 46.47 114 LYS A N 1
ATOM 921 C CA . LYS A 1 114 ? -12.642 3.339 25.871 1.00 46.47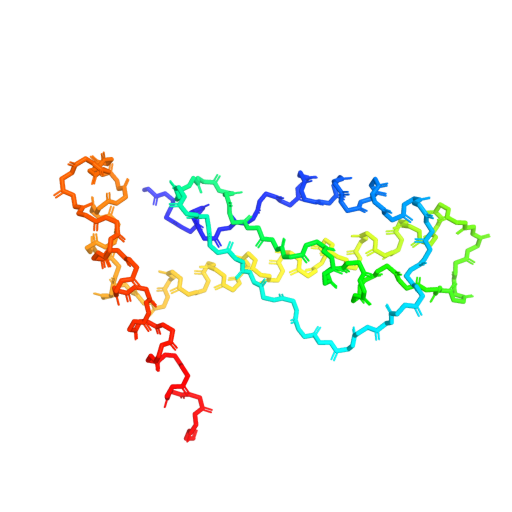 114 LYS A CA 1
ATOM 922 C C . LYS A 1 114 ? -12.613 2.685 27.261 1.00 46.47 114 LYS A C 1
ATOM 924 O O . LYS A 1 114 ? -12.387 1.482 27.354 1.00 46.47 114 LYS A O 1
ATOM 929 N N . ASP A 1 115 ? -12.947 3.441 28.310 1.00 47.16 115 ASP A N 1
ATOM 930 C CA . ASP A 1 115 ? -12.768 3.010 29.702 1.00 47.16 115 ASP A CA 1
ATOM 931 C C . ASP A 1 115 ? -14.000 2.368 30.360 1.00 47.16 115 ASP A C 1
ATOM 933 O O . ASP A 1 115 ? -13.876 1.783 31.433 1.00 47.16 115 ASP A O 1
ATOM 937 N N . ARG A 1 116 ? -15.197 2.424 29.749 1.00 47.59 116 ARG A N 1
ATOM 938 C CA . ARG A 1 116 ? -16.415 1.828 30.353 1.00 47.59 116 ARG A CA 1
ATOM 939 C C . ARG A 1 116 ? -16.991 0.619 29.630 1.00 47.59 116 ARG A C 1
ATOM 941 O O . ARG A 1 116 ? -17.936 0.025 30.143 1.00 47.59 116 ARG A O 1
ATOM 948 N N . ILE A 1 117 ? -16.448 0.223 28.478 1.00 44.09 117 ILE A N 1
ATOM 949 C CA . ILE A 1 117 ? -16.923 -0.970 27.768 1.00 44.09 117 ILE A CA 1
ATOM 950 C C . ILE A 1 117 ? -1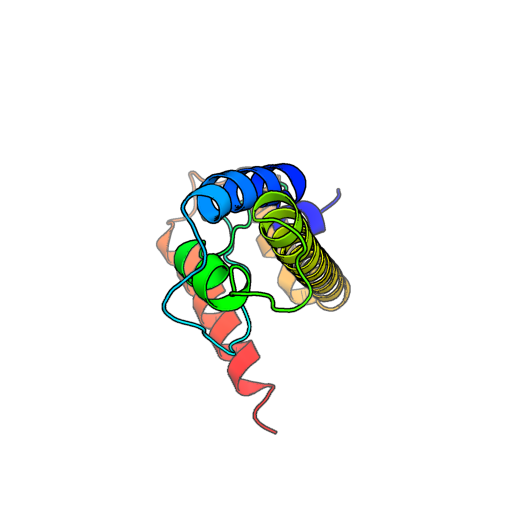5.794 -1.992 27.641 1.00 44.09 117 ILE A C 1
ATOM 952 O O . ILE A 1 117 ? -14.752 -1.693 27.058 1.00 44.09 117 ILE A O 1
ATOM 956 N N . PRO A 1 118 ? -15.979 -3.228 28.138 1.00 46.59 118 PRO A N 1
ATOM 957 C CA . PRO A 1 118 ? -14.964 -4.259 28.003 1.00 46.59 118 PRO A CA 1
ATOM 958 C C . PRO A 1 118 ? -14.701 -4.543 26.519 1.00 46.59 118 PRO A C 1
ATOM 960 O O . PRO A 1 118 ? -15.627 -4.832 25.762 1.00 46.59 118 PRO A O 1
ATOM 963 N N . LYS A 1 119 ? -13.423 -4.542 26.110 1.00 50.25 119 LYS A N 1
ATOM 964 C CA . LYS A 1 119 ? -12.952 -4.790 24.725 1.00 50.25 119 LYS A CA 1
ATOM 965 C C . LYS A 1 119 ? -13.581 -6.035 24.065 1.00 50.25 119 LYS A C 1
ATOM 967 O O . LYS A 1 119 ? -13.719 -6.102 22.845 1.00 50.25 119 LYS A O 1
ATOM 972 N N . LYS A 1 120 ? -14.015 -7.012 24.872 1.00 46.28 120 LYS A N 1
ATOM 973 C CA . LYS A 1 120 ? -14.765 -8.203 24.439 1.00 46.28 120 LYS A CA 1
ATOM 974 C C . LYS A 1 120 ? -16.122 -7.870 23.799 1.00 46.28 120 LYS A C 1
ATOM 976 O O . LYS A 1 120 ? -16.485 -8.528 22.831 1.00 46.28 120 LYS A O 1
ATOM 981 N N . ALA A 1 121 ? -16.845 -6.861 24.288 1.00 44.50 121 ALA A N 1
ATOM 982 C CA . ALA A 1 121 ? -18.151 -6.458 23.763 1.00 44.50 121 ALA A CA 1
ATOM 983 C C . ALA A 1 121 ? -18.034 -5.780 22.388 1.00 44.50 121 ALA A C 1
ATOM 985 O O . ALA A 1 121 ? -18.768 -6.132 21.470 1.00 44.50 121 ALA A O 1
ATOM 986 N N . ILE A 1 122 ? -17.034 -4.911 22.202 1.00 50.69 122 ILE A N 1
ATOM 987 C CA . ILE A 1 122 ? -16.727 -4.286 20.902 1.00 50.69 122 ILE A CA 1
ATOM 988 C C . ILE A 1 122 ? -16.380 -5.365 19.862 1.00 50.69 122 ILE A C 1
ATOM 990 O O . ILE A 1 122 ? -16.930 -5.389 18.761 1.00 50.69 122 ILE A O 1
ATOM 994 N N . ARG A 1 123 ? -15.536 -6.334 20.244 1.00 49.66 123 ARG A N 1
ATOM 995 C CA . ARG A 1 123 ? -15.163 -7.473 19.389 1.00 49.66 123 ARG A CA 1
ATOM 996 C C . ARG A 1 123 ? -16.351 -8.390 19.063 1.00 49.66 123 ARG A C 1
ATOM 998 O O . ARG A 1 123 ? -16.364 -9.014 18.007 1.00 49.66 123 ARG A O 1
ATOM 1005 N N . MET A 1 124 ? -17.347 -8.473 19.946 1.00 41.47 124 MET A N 1
ATOM 1006 C CA . MET A 1 124 ? -18.563 -9.275 19.756 1.00 41.47 124 MET A CA 1
ATOM 1007 C C . MET A 1 124 ? -19.523 -8.635 18.748 1.00 41.47 124 MET A C 1
ATOM 1009 O O . MET A 1 124 ? -20.052 -9.337 17.889 1.00 41.47 124 MET A O 1
ATOM 1013 N N . VAL A 1 125 ? -19.690 -7.309 18.806 1.00 51.16 125 VAL A N 1
ATOM 1014 C CA . VAL A 1 125 ? -20.463 -6.548 17.810 1.00 51.16 125 VAL A CA 1
ATOM 1015 C C . VAL A 1 125 ? -19.796 -6.656 16.436 1.00 51.16 125 VAL A C 1
ATOM 1017 O O . VAL A 1 125 ? -20.466 -6.973 15.459 1.00 51.16 125 VAL A O 1
ATOM 1020 N N . HIS A 1 126 ? -18.466 -6.535 16.374 1.00 50.34 126 HIS A N 1
ATOM 1021 C CA . HIS A 1 126 ? -17.702 -6.678 15.130 1.00 50.34 126 HIS A CA 1
ATOM 1022 C C . HIS A 1 126 ? -17.760 -8.106 14.542 1.00 50.34 126 HIS A C 1
ATOM 1024 O O . HIS A 1 126 ? -17.928 -8.276 13.339 1.00 50.34 126 HIS A O 1
ATOM 1030 N N . LYS A 1 127 ? -17.689 -9.161 15.371 1.00 48.94 127 LYS A N 1
ATOM 1031 C CA . LYS A 1 127 ? -17.842 -10.554 14.899 1.00 48.94 127 LYS A CA 1
ATOM 1032 C C . LYS A 1 127 ? -19.243 -10.849 14.357 1.00 48.94 127 LYS A C 1
ATOM 1034 O O . LYS A 1 127 ? -19.364 -11.522 13.338 1.00 48.94 127 LYS A O 1
ATOM 1039 N N . ARG A 1 128 ? -20.293 -10.343 15.014 1.00 46.66 128 ARG A N 1
ATOM 1040 C CA . ARG A 1 128 ? -21.672 -10.449 14.504 1.00 46.66 128 ARG A CA 1
ATOM 1041 C C . ARG A 1 128 ? -21.857 -9.678 13.196 1.00 46.66 128 ARG A C 1
ATOM 1043 O O . ARG A 1 128 ? -22.612 -10.130 12.348 1.00 46.66 128 ARG A O 1
ATOM 1050 N N . PHE A 1 129 ? -21.128 -8.579 13.017 1.00 45.12 129 PHE A N 1
ATOM 1051 C CA . PHE A 1 129 ? -21.135 -7.778 11.798 1.00 45.12 129 PHE A CA 1
ATOM 1052 C C . PHE A 1 129 ? -20.502 -8.497 10.597 1.00 45.12 129 PHE A C 1
ATOM 1054 O O . PHE A 1 129 ? -21.146 -8.618 9.560 1.00 45.12 129 PHE A O 1
ATOM 1061 N N . ILE A 1 130 ? -19.300 -9.069 10.759 1.00 48.91 130 ILE A N 1
ATOM 1062 C CA . ILE A 1 130 ? -18.660 -9.890 9.711 1.00 48.91 130 ILE A CA 1
ATOM 1063 C C . ILE A 1 130 ? -19.547 -11.093 9.357 1.00 48.91 130 ILE A C 1
ATOM 1065 O O . ILE A 1 130 ? -19.732 -11.400 8.184 1.00 48.91 130 ILE A O 1
ATOM 1069 N N . SER A 1 131 ? -20.156 -11.736 10.359 1.00 39.75 131 SER A N 1
ATOM 1070 C CA . SER A 1 131 ? -21.078 -12.854 10.133 1.00 39.75 131 SER A CA 1
ATOM 1071 C C . SER A 1 131 ? -22.331 -12.456 9.347 1.00 39.75 131 SER A C 1
ATOM 1073 O O . SER A 1 131 ? -22.781 -13.261 8.540 1.00 39.75 131 SER A O 1
ATOM 1075 N N . LEU A 1 132 ? -22.894 -11.259 9.565 1.00 39.81 132 LEU A N 1
ATOM 1076 C CA . LEU A 1 132 ? -24.082 -10.798 8.836 1.00 39.81 132 LEU A CA 1
ATOM 1077 C C . LEU A 1 132 ? -23.773 -10.444 7.374 1.00 39.81 132 LEU A C 1
ATOM 1079 O O . LEU A 1 132 ? -24.604 -10.684 6.502 1.00 39.81 132 LEU A O 1
ATOM 1083 N N . ILE A 1 133 ? -22.582 -9.900 7.103 1.00 40.56 133 ILE A N 1
ATOM 1084 C CA . ILE A 1 133 ? -22.137 -9.578 5.739 1.00 40.56 133 ILE A CA 1
ATOM 1085 C C . ILE A 1 133 ? -21.945 -10.862 4.923 1.00 40.56 133 ILE A C 1
ATOM 1087 O O . ILE A 1 133 ? -22.437 -10.943 3.802 1.00 40.56 133 ILE A O 1
ATOM 1091 N N . VAL A 1 134 ? -21.323 -11.895 5.505 1.00 39.81 134 VAL A N 1
ATOM 1092 C CA . VAL A 1 134 ? -21.098 -13.191 4.832 1.00 39.81 134 VAL A CA 1
ATOM 1093 C C . VAL A 1 134 ? -22.413 -13.921 4.510 1.00 39.81 134 VAL A C 1
ATOM 1095 O O . VAL A 1 134 ? -22.506 -14.614 3.500 1.00 39.81 134 VAL A O 1
ATOM 1098 N N . THR A 1 135 ? -23.463 -13.744 5.317 1.00 38.53 135 THR A N 1
ATOM 1099 C CA . THR A 1 135 ? -24.786 -14.341 5.045 1.00 38.53 135 THR A CA 1
ATOM 1100 C C . THR A 1 135 ? -25.628 -13.572 4.024 1.00 38.53 135 THR A C 1
ATOM 1102 O O . THR A 1 135 ? -26.609 -14.117 3.530 1.00 38.53 135 THR A O 1
ATOM 1105 N N . CYS A 1 136 ? -25.276 -12.323 3.701 1.00 32.41 136 CYS A N 1
ATOM 1106 C CA . CYS A 1 136 ? -26.017 -11.512 2.725 1.00 32.41 136 CYS A CA 1
ATOM 1107 C C . CYS A 1 136 ? -25.480 -11.663 1.289 1.00 32.41 136 CYS A C 1
ATOM 1109 O O . CYS A 1 136 ? -26.145 -11.260 0.346 1.00 32.41 136 CYS A O 1
ATOM 1111 N N . THR A 1 137 ? -24.296 -12.259 1.109 1.00 35.69 137 THR A N 1
ATOM 1112 C CA . THR A 1 137 ? -23.674 -12.522 -0.204 1.00 35.69 137 THR A CA 1
ATOM 1113 C C . THR A 1 137 ? -23.818 -13.977 -0.670 1.00 35.69 137 THR A C 1
ATOM 1115 O O . THR A 1 137 ? -23.143 -14.393 -1.608 1.00 35.69 137 THR A O 1
ATOM 1118 N N . THR A 1 138 ? -24.676 -14.766 -0.015 1.00 40.75 138 THR A N 1
ATOM 1119 C CA . THR A 1 138 ? -24.970 -16.175 -0.353 1.00 40.75 138 THR A CA 1
ATOM 1120 C C . THR A 1 138 ? -26.422 -16.415 -0.793 1.00 40.75 138 THR A C 1
ATOM 1122 O O . THR A 1 138 ? -26.929 -17.526 -0.655 1.00 40.75 138 THR A O 1
ATOM 1125 N N . TRP A 1 139 ? -27.071 -15.399 -1.373 1.00 36.03 139 TRP A N 1
ATOM 1126 C CA . TRP A 1 139 ? -28.353 -15.523 -2.078 1.00 36.03 139 TRP A CA 1
ATOM 1127 C C . TRP A 1 139 ? -28.284 -14.864 -3.450 1.00 36.03 139 TRP A C 1
ATOM 1129 O O . TRP A 1 139 ? -27.693 -13.763 -3.531 1.00 36.03 139 TRP A O 1
#

Secondary structure (DSSP, 8-state):
---GGGG-B-HHHHHHHHHHHHTT---SS---S----B--TT--TTBBB--HHHHHHHHS---TT-SSHHHHHHHHHHHHHHHHHHHHHHHHHHHHH--SSHHHHHHHHHTT--SSS-HHHHHHHHHHHHHHHHHHS--